Protein AF-A0A6G3MKA5-F1 (afdb_monomer_lite)

InterPro domains:
  IPR002791 Damage-control phosphatase ARMT1-like, metal-binding domain [PF01937] (10-174)
  IPR036075 Damage-control phosphatase ARMT1-like, metal-binding domain superfamily [SSF111321] (3-174)
  IPR039763 Damage-control phosphatase ARMT1 [PTHR12260] (3-174)

Sequence (179 aa):
NKKKCWTNCPFLFSECYYYRQLYEIFQNSKFHRDFDYFFAFKKDSFITAEKDIKIHAKYTQSLLASKDIDKKSLIYLLLHSLFCNKLDLSLSSGNPLNSDIFDEFDRVKRELMDNLLINDIERVCSYLFSLDKESPRTIHIVVDNAGLEFFSDICLVLYLLSAHIASTVVIHLKVLLFQ

Structure (mmCIF, N/CA/C/O backbone):
data_AF-A0A6G3MKA5-F1
#
_entry.id   AF-A0A6G3MKA5-F1
#
loop_
_atom_site.group_PDB
_atom_site.id
_atom_site.type_symbol
_atom_site.label_atom_id
_atom_site.label_alt_id
_atom_site.label_comp_id
_atom_site.label_asym_id
_atom_site.label_entity_id
_atom_site.label_seq_id
_atom_site.pdbx_PDB_ins_code
_atom_site.Cartn_x
_atom_site.Cartn_y
_atom_site.Cartn_z
_atom_site.occupancy
_atom_site.B_iso_or_equiv
_atom_site.auth_seq_id
_atom_site.auth_comp_id
_atom_site.auth_asym_id
_atom_site.auth_atom_id
_atom_site.pdbx_PDB_model_num
ATOM 1 N N . ASN A 1 1 ? -19.662 -24.083 28.187 1.00 57.06 1 ASN A N 1
ATOM 2 C CA . ASN A 1 1 ? -19.066 -23.052 27.305 1.00 57.06 1 ASN A CA 1
ATOM 3 C C . ASN A 1 1 ? -18.451 -21.938 28.132 1.00 57.06 1 ASN A C 1
ATOM 5 O O . ASN A 1 1 ? -19.183 -21.272 28.852 1.00 57.06 1 ASN A O 1
ATOM 9 N N . LYS A 1 2 ? -17.122 -21.750 28.077 1.00 66.00 2 LYS A N 1
ATOM 10 C CA . LYS A 1 2 ? -16.478 -20.576 28.695 1.00 66.00 2 LYS A CA 1
ATOM 11 C C . LYS A 1 2 ? -16.959 -19.314 27.969 1.00 66.00 2 LYS A C 1
ATOM 13 O O . LYS A 1 2 ? -17.018 -19.304 26.741 1.00 66.00 2 LYS A O 1
ATOM 18 N N . LYS A 1 3 ? -17.325 -18.272 28.718 1.00 79.31 3 LYS A N 1
ATOM 19 C CA . LYS A 1 3 ? -17.715 -16.968 28.160 1.00 79.31 3 LYS A CA 1
ATOM 20 C C . LYS A 1 3 ? -16.543 -16.412 27.340 1.00 79.31 3 LYS A C 1
ATOM 22 O O . LYS A 1 3 ? -15.407 -16.459 27.810 1.00 79.31 3 LYS A O 1
ATOM 27 N N . LYS A 1 4 ? -16.800 -15.912 26.125 1.00 79.62 4 LYS A N 1
ATOM 28 C CA . LYS A 1 4 ? -15.771 -15.202 25.349 1.00 79.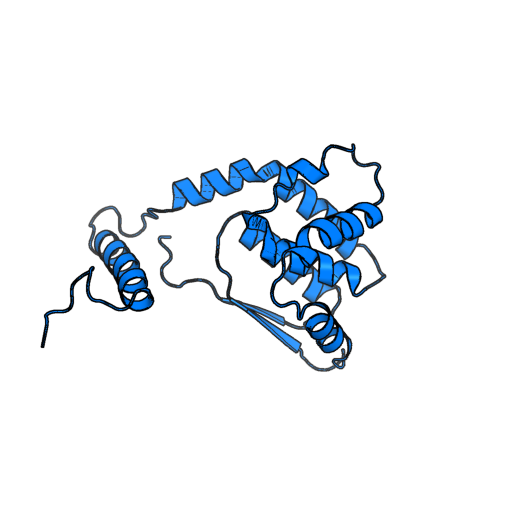62 4 LYS A CA 1
ATOM 29 C C . LYS A 1 4 ? -15.404 -13.920 26.099 1.00 79.62 4 LYS A C 1
ATOM 31 O O . LYS A 1 4 ? -16.285 -13.147 26.471 1.00 79.62 4 LYS A O 1
ATOM 36 N N . CYS A 1 5 ? -14.118 -13.729 26.343 1.00 86.75 5 CYS A N 1
ATOM 37 C CA . CYS A 1 5 ? -13.539 -12.540 26.960 1.00 86.75 5 CYS A CA 1
ATOM 38 C C . CYS A 1 5 ? -12.238 -12.193 26.230 1.00 86.75 5 CYS A C 1
ATOM 40 O O . CYS A 1 5 ? -11.745 -13.003 25.444 1.00 86.75 5 CYS A O 1
ATOM 42 N N . TRP A 1 6 ? -11.680 -11.012 26.496 1.00 91.00 6 TRP A N 1
ATOM 43 C CA . TRP A 1 6 ? -10.471 -10.517 25.828 1.00 91.00 6 TRP A CA 1
ATOM 44 C C . TRP A 1 6 ? -9.291 -11.495 25.874 1.00 91.00 6 TRP A C 1
ATOM 46 O O . TRP A 1 6 ? -8.551 -11.604 24.908 1.00 91.00 6 TRP A O 1
ATOM 56 N N . THR A 1 7 ? -9.156 -12.267 26.954 1.00 89.44 7 THR A N 1
ATOM 57 C CA . THR A 1 7 ? -8.069 -13.243 27.133 1.00 89.44 7 THR A CA 1
ATOM 58 C C . THR A 1 7 ? -8.356 -14.624 26.536 1.00 89.44 7 THR A C 1
ATOM 60 O O . THR A 1 7 ? -7.494 -15.495 26.573 1.00 89.44 7 THR A O 1
ATOM 63 N N . ASN A 1 8 ? -9.563 -14.860 26.012 1.00 90.06 8 ASN A N 1
ATOM 64 C CA . ASN A 1 8 ? -10.003 -16.162 25.499 1.00 90.06 8 ASN A CA 1
ATOM 65 C C . ASN A 1 8 ? -10.813 -16.017 24.196 1.00 90.06 8 ASN A C 1
ATOM 67 O O . ASN A 1 8 ? -11.835 -16.679 23.989 1.00 90.06 8 ASN A O 1
ATOM 71 N N . CYS A 1 9 ? -10.388 -15.095 23.338 1.00 91.88 9 CYS A N 1
ATOM 72 C CA . CYS A 1 9 ? -10.974 -14.820 22.034 1.00 91.88 9 CYS A CA 1
ATOM 73 C C . CYS A 1 9 ? -9.879 -14.903 20.956 1.00 91.88 9 CYS A C 1
ATOM 75 O O . CYS A 1 9 ? -8.742 -14.540 21.251 1.00 91.88 9 CYS A O 1
ATOM 77 N N . PRO A 1 10 ? -10.176 -15.367 19.722 1.00 94.69 10 PRO A N 1
ATOM 78 C CA . PRO A 1 10 ? -9.202 -15.325 18.634 1.00 94.69 10 PRO A CA 1
ATOM 79 C C . PRO A 1 10 ? -8.682 -13.905 18.398 1.00 94.69 10 PRO A C 1
ATOM 81 O O . PRO A 1 10 ? -9.492 -12.980 18.322 1.00 94.69 10 PRO A O 1
ATOM 84 N N . PHE A 1 11 ? -7.362 -13.769 18.232 1.00 93.12 11 PHE A N 1
ATOM 85 C CA . PHE A 1 11 ? -6.672 -12.479 18.119 1.00 93.12 11 PHE A CA 1
ATOM 86 C C . PHE A 1 11 ? -7.297 -11.566 17.055 1.00 93.12 11 PHE A C 1
ATOM 88 O O . PHE A 1 11 ? -7.772 -10.483 17.393 1.00 93.12 11 PHE A O 1
ATOM 95 N N . LEU A 1 12 ? -7.416 -12.056 15.814 1.00 93.81 12 LEU A N 1
ATOM 96 C CA . LEU A 1 12 ? -7.994 -11.297 14.699 1.00 93.81 12 LEU A CA 1
ATOM 97 C C . LEU A 1 12 ? -9.405 -10.783 15.017 1.00 93.81 12 LEU A C 1
ATOM 99 O O . LEU A 1 12 ? -9.721 -9.622 14.782 1.00 93.81 12 LEU A O 1
ATOM 103 N N . PHE A 1 13 ? -10.257 -11.630 15.607 1.00 93.31 13 PHE A N 1
ATOM 104 C CA . PHE A 1 13 ? -11.600 -11.200 15.994 1.00 93.31 13 PHE A CA 1
ATOM 105 C C . PHE A 1 13 ? -11.547 -10.130 17.085 1.00 93.31 13 PHE A C 1
ATOM 107 O O . PHE A 1 13 ? -12.254 -9.132 16.985 1.00 93.31 13 PHE A O 1
ATOM 114 N N . SER A 1 14 ? -10.743 -10.333 18.134 1.00 94.25 14 SER A N 1
ATOM 115 C CA . SER A 1 14 ? -10.653 -9.373 19.238 1.00 94.25 14 SER A CA 1
ATOM 116 C C . SER A 1 14 ? -10.105 -8.019 18.794 1.00 94.25 14 SER A C 1
ATOM 118 O O . SER A 1 14 ? -10.614 -6.999 19.247 1.00 94.25 14 SER A O 1
ATOM 120 N N . GLU A 1 15 ? -9.136 -7.998 17.882 1.00 92.81 15 GLU A N 1
ATOM 121 C CA . GLU A 1 15 ? -8.558 -6.770 17.339 1.00 92.81 15 GLU A CA 1
ATOM 122 C C . GLU A 1 15 ? -9.569 -6.015 16.467 1.00 92.81 15 GLU A C 1
ATOM 124 O O . GLU A 1 15 ? -9.868 -4.851 16.737 1.00 92.81 15 GLU A O 1
ATOM 129 N N . CYS A 1 16 ? -10.212 -6.686 15.502 1.00 93.00 16 CYS A N 1
ATOM 130 C CA . CYS A 1 16 ? -11.272 -6.063 14.703 1.00 93.00 16 CYS A CA 1
ATOM 131 C C . CYS A 1 16 ? -12.432 -5.564 15.578 1.00 93.00 16 CYS A C 1
ATOM 133 O O . CYS A 1 16 ? -12.969 -4.476 15.352 1.00 93.00 16 CYS A O 1
ATOM 135 N N . TYR A 1 17 ? -12.817 -6.344 16.592 1.00 92.69 17 TYR A N 1
ATOM 136 C CA . TYR A 1 17 ? -13.877 -5.970 17.523 1.00 92.69 17 TYR A CA 1
ATOM 137 C C . TYR A 1 17 ? -13.495 -4.737 18.346 1.00 92.69 17 TYR A C 1
ATOM 139 O O . TYR A 1 17 ? -14.321 -3.843 18.509 1.00 92.69 17 TYR A O 1
ATOM 147 N N . TYR A 1 18 ? -12.247 -4.638 18.807 1.00 92.75 18 TYR A N 1
ATOM 148 C CA . TYR A 1 18 ? -11.751 -3.464 19.523 1.00 92.75 18 TYR A CA 1
ATOM 149 C C . TYR A 1 18 ? -11.911 -2.180 18.696 1.00 92.75 18 TYR A C 1
ATOM 151 O O . TYR A 1 18 ? -12.542 -1.227 19.159 1.00 92.75 18 TYR A O 1
ATOM 159 N N . TYR A 1 19 ? -11.432 -2.167 17.447 1.00 92.88 19 TYR A N 1
ATOM 160 C CA . TYR A 1 19 ? -11.565 -0.993 16.578 1.00 92.88 19 TYR A CA 1
ATOM 161 C C . TYR A 1 19 ? -13.029 -0.673 16.241 1.00 92.88 19 TYR A C 1
ATOM 163 O O . TYR A 1 19 ? -13.410 0.499 16.200 1.00 92.88 19 TYR A O 1
ATOM 171 N N . ARG A 1 20 ? -13.883 -1.692 16.072 1.00 92.81 20 ARG A N 1
ATOM 172 C CA . ARG A 1 20 ? -15.325 -1.499 15.850 1.00 92.81 20 ARG A CA 1
ATOM 173 C C . ARG A 1 20 ? -16.029 -0.873 17.057 1.00 92.81 20 ARG A C 1
ATOM 175 O O . ARG A 1 20 ? -16.908 -0.034 16.850 1.00 92.81 20 ARG A O 1
ATOM 182 N N . GLN A 1 21 ? -15.657 -1.266 18.278 1.00 93.25 21 GLN A N 1
ATOM 183 C CA . GLN A 1 21 ? -16.171 -0.673 19.517 1.00 93.25 21 GLN A CA 1
ATOM 184 C C . GLN A 1 21 ? -15.692 0.771 19.679 1.00 93.25 21 GLN A C 1
ATOM 186 O O . GLN A 1 21 ? -16.487 1.639 20.027 1.00 93.25 21 GLN A O 1
ATOM 191 N N . LEU A 1 22 ? -14.417 1.052 19.388 1.00 92.31 22 LEU A N 1
ATOM 192 C CA . LEU A 1 22 ? -13.890 2.417 19.430 1.00 92.31 22 LEU A CA 1
ATOM 193 C C . LEU A 1 22 ? -14.659 3.325 18.464 1.00 92.31 22 LEU A C 1
ATOM 195 O O . LEU A 1 22 ? -15.137 4.380 18.867 1.00 92.31 22 LEU A O 1
ATOM 199 N N . TYR A 1 23 ? -14.860 2.881 17.222 1.00 91.19 23 TYR A N 1
ATOM 200 C CA . TYR A 1 23 ? -15.666 3.602 16.236 1.00 91.19 23 TYR A CA 1
ATOM 201 C C . TYR A 1 23 ? -17.107 3.840 16.720 1.00 91.19 23 TYR A C 1
ATOM 203 O O . TYR A 1 23 ? -17.638 4.938 16.571 1.00 91.19 23 TYR A O 1
ATOM 211 N N . GLU A 1 24 ? -17.729 2.844 17.362 1.00 92.62 24 GLU A N 1
ATOM 212 C CA . GLU A 1 24 ? -19.083 2.965 17.916 1.00 92.62 24 GLU A CA 1
ATOM 213 C C . GLU A 1 24 ? -19.216 4.081 18.957 1.00 92.62 24 GLU A C 1
ATOM 215 O O . GLU A 1 24 ? -20.216 4.801 18.966 1.00 92.62 24 GLU A O 1
ATOM 220 N N . ILE A 1 25 ? -18.211 4.239 19.824 1.00 93.62 25 ILE A N 1
ATOM 221 C CA . ILE A 1 25 ? -18.194 5.278 20.861 1.00 93.62 25 ILE A CA 1
ATOM 222 C C . ILE A 1 25 ? -18.280 6.670 20.224 1.00 93.62 25 ILE A C 1
ATOM 224 O O . ILE A 1 25 ? -19.068 7.505 20.673 1.00 93.62 25 ILE A O 1
ATOM 228 N N . PHE A 1 26 ? -17.512 6.911 19.159 1.00 92.00 26 PHE A N 1
ATOM 229 C CA . PHE A 1 26 ? -17.518 8.190 18.449 1.00 92.00 26 PHE A CA 1
ATOM 230 C C . PHE A 1 26 ? -18.805 8.396 17.653 1.00 92.00 26 PHE A C 1
ATOM 232 O O . PHE A 1 26 ? -19.426 9.449 17.777 1.00 92.00 26 PHE A O 1
ATOM 239 N N . GLN A 1 27 ? -19.289 7.375 16.940 1.00 90.25 27 GLN A N 1
ATOM 240 C CA . GLN A 1 27 ? -20.539 7.470 16.175 1.00 90.25 27 GLN A CA 1
ATOM 241 C C . GLN A 1 27 ? -21.764 7.797 17.041 1.00 90.25 27 GLN A C 1
ATOM 243 O O . GLN A 1 27 ? -22.647 8.551 16.619 1.00 90.25 27 GLN A O 1
ATOM 248 N N . ASN A 1 28 ? -21.793 7.279 18.271 1.00 93.38 28 ASN A N 1
ATOM 249 C CA . ASN A 1 28 ? -22.843 7.556 19.250 1.00 93.38 28 ASN A CA 1
ATOM 250 C C . ASN A 1 28 ? -22.621 8.859 20.042 1.00 93.38 28 ASN A C 1
ATOM 252 O O . ASN A 1 28 ? -23.471 9.249 20.847 1.00 93.38 28 ASN A O 1
ATOM 256 N N . SER A 1 29 ? -21.502 9.557 19.831 1.00 93.88 29 SER A N 1
ATOM 257 C CA . SER A 1 29 ? -21.233 10.847 20.460 1.00 93.88 29 SER A CA 1
ATOM 258 C C . SER A 1 29 ? -22.077 11.955 19.832 1.00 93.88 29 SER A C 1
ATOM 260 O O . SER A 1 29 ? -22.237 12.029 18.615 1.00 93.88 29 SER A O 1
ATOM 262 N N . LYS A 1 30 ? -22.571 12.887 20.657 1.00 94.38 30 LYS A N 1
ATOM 263 C CA . LYS A 1 30 ? -23.270 14.086 20.160 1.00 94.38 30 LYS A CA 1
ATOM 264 C C . LYS A 1 30 ? -22.336 15.072 19.454 1.00 94.38 30 LYS A C 1
ATOM 266 O O . LYS A 1 30 ? -22.797 15.808 18.591 1.00 94.38 30 LYS A O 1
ATOM 271 N N . PHE A 1 31 ? -21.060 15.099 19.841 1.00 94.25 31 PHE A N 1
ATOM 272 C CA . PHE A 1 31 ? -20.117 16.151 19.441 1.00 94.25 31 PHE A CA 1
ATOM 273 C C . PHE A 1 31 ? -18.904 15.639 18.657 1.00 94.25 31 PHE A C 1
ATOM 275 O O . PHE A 1 31 ? -18.177 16.444 18.094 1.00 94.25 31 PHE A O 1
ATOM 282 N N . HIS A 1 32 ? -18.679 14.322 18.618 1.00 92.00 32 HIS A N 1
ATOM 283 C CA . HIS A 1 32 ? -17.445 13.731 18.082 1.00 92.00 32 HIS A CA 1
ATOM 284 C C . HIS A 1 32 ? -17.712 12.631 17.046 1.00 92.00 32 HIS A C 1
ATOM 286 O O . HIS A 1 32 ? -16.919 11.703 16.926 1.00 92.00 32 HIS A O 1
ATOM 292 N N . ARG A 1 33 ? -18.842 12.691 16.328 1.00 89.56 33 ARG A N 1
ATOM 293 C CA . ARG A 1 33 ? -19.187 11.685 15.306 1.00 89.56 33 ARG A CA 1
ATOM 294 C C . ARG A 1 33 ? -18.132 11.600 14.204 1.00 89.56 33 ARG A C 1
ATOM 296 O O . ARG A 1 33 ? -17.748 10.502 13.816 1.00 89.56 33 ARG A O 1
ATOM 303 N N . ASP A 1 34 ? -17.649 12.763 13.787 1.00 86.25 34 ASP A N 1
ATOM 304 C CA . ASP A 1 34 ? -16.662 12.936 12.721 1.00 86.25 34 ASP A CA 1
ATOM 305 C C . ASP A 1 34 ? -15.273 13.209 13.320 1.00 86.25 34 ASP A C 1
ATOM 307 O O . ASP A 1 34 ? -14.505 14.014 12.812 1.00 86.25 34 ASP A O 1
ATOM 311 N N . PHE A 1 35 ? -14.990 12.659 14.506 1.00 89.25 35 PHE A N 1
ATOM 312 C CA . PHE A 1 35 ? -13.678 12.802 15.121 1.00 89.25 35 PHE A CA 1
ATOM 313 C C . PHE A 1 35 ? -12.819 11.592 14.801 1.00 89.25 35 PHE A C 1
ATOM 315 O O . PHE A 1 35 ? -13.141 10.471 15.211 1.00 89.25 35 PHE A O 1
ATOM 322 N N . ASP A 1 36 ? -11.679 11.842 14.162 1.00 89.81 36 ASP A N 1
ATOM 323 C CA . ASP A 1 36 ? -10.670 10.822 13.957 1.00 89.81 36 ASP A CA 1
ATOM 324 C C . ASP A 1 36 ? -9.651 10.731 15.087 1.00 89.81 36 ASP A C 1
ATOM 326 O O . ASP A 1 36 ? -8.693 11.501 15.171 1.00 89.81 36 ASP A O 1
ATOM 330 N N . TYR A 1 37 ? -9.836 9.709 15.927 1.00 90.19 37 TYR A N 1
ATOM 331 C CA . TYR A 1 37 ? -8.963 9.428 17.062 1.00 90.19 37 TYR A CA 1
ATOM 332 C C . TYR A 1 37 ? -7.492 9.232 16.667 1.00 90.19 37 TYR A C 1
ATOM 334 O O . TYR A 1 37 ? -6.592 9.581 17.431 1.00 90.19 37 TYR A O 1
ATOM 342 N N . PHE A 1 38 ? -7.225 8.705 15.473 1.00 91.69 38 PHE A N 1
ATOM 343 C CA . PHE A 1 38 ? -5.876 8.431 14.988 1.00 91.69 38 PHE A CA 1
ATOM 344 C C . PHE A 1 38 ? -5.319 9.544 14.094 1.00 91.69 38 PHE A C 1
ATOM 346 O O . PHE A 1 38 ? -4.149 9.475 13.713 1.00 91.69 38 PHE A O 1
ATOM 353 N N . PHE A 1 39 ? -6.103 10.572 13.753 1.00 91.56 39 PHE A N 1
ATOM 354 C CA . PHE A 1 39 ? -5.693 11.604 12.797 1.00 91.56 39 PHE A CA 1
ATOM 355 C C . PHE A 1 39 ? -4.416 12.313 13.215 1.00 91.56 39 PHE A C 1
ATOM 357 O O . PHE A 1 39 ? -3.504 12.447 12.404 1.00 91.56 39 PHE A O 1
ATOM 364 N N . ALA A 1 40 ? -4.333 12.741 14.477 1.00 92.69 40 ALA A N 1
ATOM 365 C CA . ALA A 1 40 ? -3.177 13.481 14.972 1.00 92.69 40 ALA A CA 1
ATOM 366 C C . ALA A 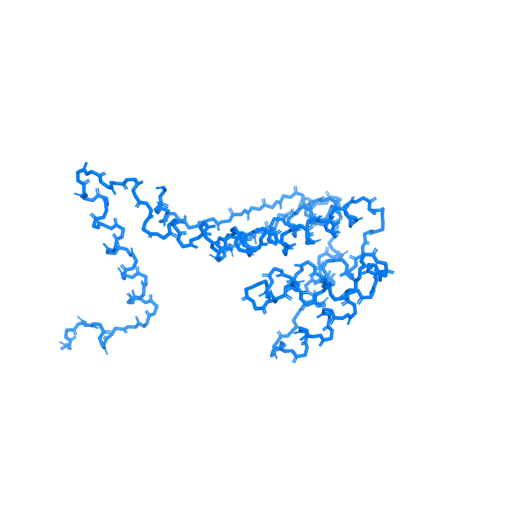1 40 ? -1.881 12.672 14.802 1.00 92.69 40 ALA A C 1
ATOM 368 O O . ALA A 1 40 ? -0.906 13.195 14.273 1.00 92.69 40 ALA A O 1
ATOM 369 N N . PHE A 1 41 ? -1.910 11.380 15.147 1.00 90.50 41 PHE A N 1
ATOM 370 C CA . PHE A 1 41 ? -0.770 10.475 14.989 1.00 90.50 41 PHE A CA 1
ATOM 371 C C . PHE A 1 41 ? -0.415 10.231 13.519 1.00 90.50 41 PHE A C 1
ATOM 373 O O . PHE A 1 41 ? 0.756 10.290 13.152 1.00 90.50 41 PHE A O 1
ATOM 380 N N . LYS A 1 42 ? -1.416 10.008 12.656 1.00 91.25 42 LYS A N 1
ATOM 381 C CA . LYS A 1 42 ? -1.199 9.831 11.209 1.00 91.25 42 LYS A CA 1
ATOM 382 C C . LYS A 1 42 ? -0.595 11.084 10.574 1.00 91.25 42 LYS A C 1
ATOM 384 O O . LYS A 1 42 ? 0.319 10.987 9.761 1.00 91.25 42 LYS A O 1
ATOM 389 N N . LYS A 1 43 ? -1.104 12.260 10.949 1.00 92.12 43 LYS A N 1
ATOM 390 C CA . LYS A 1 43 ? -0.628 13.554 10.457 1.00 92.12 43 LYS A CA 1
ATOM 391 C C . LYS A 1 43 ? 0.804 13.818 10.904 1.00 92.12 43 LYS A C 1
ATOM 393 O O . LYS A 1 43 ? 1.613 14.213 10.074 1.00 92.12 43 LYS A O 1
ATOM 398 N N . ASP A 1 44 ? 1.103 13.600 12.181 1.00 91.88 44 ASP A N 1
ATOM 399 C CA . ASP A 1 44 ? 2.446 13.792 12.728 1.00 91.88 44 ASP A CA 1
ATOM 400 C C . ASP A 1 44 ? 3.456 12.870 12.035 1.00 91.88 44 ASP A C 1
ATOM 402 O O . ASP A 1 44 ? 4.418 13.353 11.448 1.00 91.88 44 ASP A O 1
ATOM 406 N N . SER A 1 45 ? 3.146 11.571 11.942 1.00 87.56 45 SER A N 1
ATOM 407 C CA . SER A 1 45 ? 3.971 10.595 11.220 1.00 87.56 45 SER A CA 1
ATOM 408 C C . SER A 1 45 ? 4.228 10.996 9.760 1.00 87.56 45 SER A C 1
ATOM 410 O O . SER A 1 45 ? 5.360 10.899 9.288 1.00 87.56 45 SER A O 1
ATOM 412 N N . PHE A 1 46 ? 3.214 11.502 9.050 1.00 89.94 46 PHE A N 1
ATOM 413 C CA . PHE A 1 46 ? 3.379 11.981 7.675 1.00 89.94 46 PHE A CA 1
ATOM 414 C C . PHE A 1 46 ? 4.261 13.234 7.579 1.00 89.94 46 PHE A C 1
ATOM 416 O O . PHE A 1 46 ? 5.093 13.326 6.679 1.00 89.94 46 PHE A O 1
ATOM 423 N N . ILE A 1 47 ? 4.104 14.189 8.501 1.00 91.44 47 ILE A N 1
ATOM 424 C CA . ILE A 1 47 ? 4.923 15.408 8.543 1.00 91.44 47 ILE A CA 1
ATOM 425 C C . ILE A 1 47 ? 6.380 15.059 8.853 1.00 91.44 47 ILE A C 1
ATOM 427 O O . ILE A 1 47 ? 7.282 15.563 8.189 1.00 91.44 47 ILE A O 1
ATOM 431 N N . THR A 1 48 ? 6.631 14.170 9.815 1.00 89.19 48 THR A N 1
ATOM 432 C CA . THR A 1 48 ? 7.990 13.721 10.145 1.00 89.19 48 THR A CA 1
ATOM 433 C C . THR A 1 48 ? 8.665 13.026 8.959 1.00 89.19 48 THR A C 1
ATOM 435 O O . THR A 1 48 ? 9.871 13.173 8.774 1.00 89.19 48 THR A O 1
ATOM 438 N N . ALA A 1 49 ? 7.894 12.348 8.106 1.00 87.75 49 ALA A N 1
ATOM 439 C CA . ALA A 1 49 ? 8.382 11.692 6.896 1.00 87.75 49 ALA A CA 1
ATOM 440 C C . ALA A 1 49 ? 8.601 12.637 5.689 1.00 87.75 49 ALA A C 1
ATOM 442 O O . ALA A 1 49 ? 8.881 12.165 4.589 1.00 87.75 49 ALA A O 1
ATOM 443 N N . GLU A 1 50 ? 8.489 13.966 5.833 1.00 88.75 50 GLU A N 1
ATOM 444 C CA . GLU A 1 50 ? 8.540 14.914 4.701 1.00 88.75 50 GLU A CA 1
ATOM 445 C C . GLU A 1 50 ? 9.791 14.750 3.818 1.00 88.75 50 GLU A C 1
ATOM 447 O O . GLU A 1 50 ? 9.709 14.797 2.585 1.00 88.75 50 GLU A O 1
ATOM 452 N N . LYS A 1 51 ? 10.963 14.573 4.435 1.00 85.06 51 LYS A N 1
ATOM 453 C CA . LYS A 1 51 ? 12.234 14.401 3.716 1.00 85.06 51 LYS A CA 1
ATOM 454 C C . LYS A 1 51 ? 12.197 13.164 2.817 1.00 85.06 51 LYS A C 1
ATOM 456 O O . LYS A 1 51 ? 12.544 13.242 1.639 1.00 85.06 51 LYS A O 1
ATOM 461 N N . ASP A 1 52 ? 11.724 12.067 3.380 1.00 83.00 52 ASP A N 1
ATOM 462 C CA . ASP A 1 52 ? 11.641 10.750 2.765 1.00 83.00 52 ASP A CA 1
ATOM 463 C C . ASP A 1 52 ? 10.638 10.750 1.605 1.00 83.00 52 ASP A C 1
ATOM 465 O O . ASP A 1 52 ? 10.943 10.298 0.499 1.00 83.00 52 ASP A O 1
ATOM 469 N N . ILE A 1 53 ? 9.490 11.402 1.811 1.00 88.81 53 ILE A N 1
ATOM 470 C CA . ILE A 1 53 ? 8.485 11.665 0.775 1.00 88.81 53 ILE A CA 1
ATOM 471 C C . ILE A 1 53 ? 9.103 12.440 -0.391 1.00 88.81 53 ILE A C 1
ATOM 473 O O . ILE A 1 53 ? 8.921 12.057 -1.544 1.00 88.81 53 ILE A O 1
ATOM 477 N N . LYS A 1 54 ? 9.855 13.518 -0.128 1.00 88.38 54 LYS A N 1
ATOM 478 C CA . LYS A 1 54 ? 10.478 14.330 -1.190 1.00 88.38 54 LYS A CA 1
ATOM 479 C C . LYS A 1 54 ? 11.499 13.537 -2.003 1.00 88.38 54 LYS A C 1
ATOM 481 O O . LYS A 1 54 ? 11.559 13.718 -3.219 1.00 88.38 54 LYS A O 1
ATOM 486 N N . ILE A 1 55 ? 12.300 12.693 -1.355 1.00 83.19 55 ILE A N 1
ATOM 487 C CA . ILE A 1 55 ? 13.274 11.825 -2.032 1.00 83.19 55 ILE A CA 1
ATOM 488 C C . ILE A 1 55 ? 12.534 10.822 -2.921 1.00 83.19 55 ILE A C 1
ATOM 490 O O . ILE A 1 55 ? 12.776 10.773 -4.129 1.00 83.19 55 ILE A O 1
ATOM 494 N N . HIS A 1 56 ? 11.561 10.104 -2.357 1.00 85.50 56 HIS A N 1
ATOM 495 C CA . HIS A 1 56 ? 10.787 9.106 -3.089 1.00 85.50 56 HIS A CA 1
ATOM 496 C C . HIS A 1 56 ? 9.983 9.726 -4.246 1.00 85.50 56 HIS A C 1
ATOM 498 O O . HIS A 1 56 ? 9.925 9.159 -5.338 1.00 85.50 56 HIS A O 1
ATOM 504 N N . ALA A 1 57 ? 9.444 10.936 -4.060 1.00 90.62 57 ALA A N 1
ATOM 505 C CA . ALA A 1 57 ? 8.759 11.699 -5.101 1.00 90.62 57 ALA A CA 1
ATOM 506 C C . ALA A 1 57 ? 9.687 12.049 -6.271 1.00 90.62 57 ALA A C 1
ATOM 508 O O . ALA A 1 57 ? 9.319 11.832 -7.423 1.00 90.62 57 ALA A O 1
ATOM 509 N N . LYS A 1 58 ? 10.888 12.576 -5.992 1.00 87.81 58 LYS A N 1
ATOM 510 C CA . LYS A 1 58 ? 11.870 12.936 -7.030 1.00 87.81 58 LYS A CA 1
ATOM 511 C C . LYS A 1 58 ? 12.319 11.719 -7.828 1.00 87.81 58 LYS A C 1
ATOM 513 O O . LYS A 1 58 ? 12.383 11.792 -9.052 1.00 87.81 58 LYS A O 1
ATOM 518 N N . TYR A 1 59 ? 12.582 10.609 -7.143 1.00 84.44 59 TYR A N 1
ATOM 519 C CA . TYR A 1 59 ? 12.931 9.350 -7.794 1.00 84.44 59 TYR A CA 1
ATOM 520 C C . TYR A 1 59 ? 11.776 8.836 -8.659 1.00 84.44 59 TYR A C 1
ATOM 522 O O . TYR A 1 59 ? 11.954 8.489 -9.818 1.00 84.44 59 TYR A O 1
ATOM 530 N N . THR A 1 60 ? 10.549 8.862 -8.141 1.00 89.00 60 THR A N 1
ATOM 531 C CA . THR A 1 60 ? 9.377 8.457 -8.927 1.00 89.00 60 THR A CA 1
ATOM 532 C C . THR A 1 60 ? 9.203 9.353 -10.154 1.00 89.00 60 THR A C 1
ATOM 534 O O . THR A 1 60 ? 8.957 8.853 -11.243 1.00 89.00 60 THR A O 1
ATOM 537 N N . GLN A 1 61 ? 9.395 10.669 -10.031 1.00 91.19 61 GLN A N 1
ATOM 538 C CA . GLN A 1 61 ? 9.331 11.590 -11.170 1.00 91.19 61 GLN A CA 1
ATOM 539 C C . GLN A 1 61 ? 10.379 11.280 -12.243 1.00 91.19 61 GLN A C 1
ATOM 541 O O . GLN A 1 61 ? 10.048 11.339 -13.427 1.00 91.19 61 GLN A O 1
ATOM 546 N N . SER A 1 62 ? 11.614 10.930 -11.864 1.00 88.44 62 SER A N 1
ATOM 547 C CA . SER A 1 62 ? 12.639 10.552 -12.844 1.00 88.44 62 SER A CA 1
ATOM 548 C C . SER A 1 62 ? 12.284 9.248 -13.560 1.00 88.44 62 SER A C 1
ATOM 550 O O . SER A 1 62 ? 12.430 9.176 -14.779 1.00 88.44 62 SER A O 1
ATOM 552 N N . LEU A 1 63 ? 11.727 8.263 -12.845 1.00 88.06 63 LEU A N 1
ATOM 553 C CA . LEU A 1 63 ? 11.212 7.033 -13.452 1.00 88.06 63 LEU A CA 1
ATOM 554 C C . LEU A 1 63 ? 10.071 7.308 -14.436 1.00 88.06 63 LEU A C 1
ATOM 556 O O . LEU A 1 63 ? 10.058 6.756 -15.529 1.00 88.06 63 LEU A O 1
ATOM 560 N N . LEU A 1 64 ? 9.123 8.171 -14.065 1.00 89.50 64 LEU A N 1
ATOM 561 C CA . LEU A 1 64 ? 7.978 8.518 -14.912 1.00 89.50 64 LEU A CA 1
ATOM 562 C C . LEU A 1 64 ? 8.380 9.316 -16.161 1.00 89.50 64 LEU A C 1
ATOM 564 O O . LEU A 1 64 ? 7.684 9.250 -17.170 1.00 89.50 64 LEU A O 1
ATOM 568 N N . ALA A 1 65 ? 9.478 10.075 -16.100 1.00 89.12 65 ALA A N 1
ATOM 569 C CA . ALA A 1 65 ? 10.024 10.805 -17.243 1.00 89.12 65 ALA A CA 1
ATOM 570 C C . ALA A 1 65 ? 10.869 9.918 -18.177 1.00 89.12 65 ALA A C 1
ATOM 572 O O . ALA A 1 65 ? 11.103 10.291 -19.331 1.00 89.12 65 ALA A O 1
ATOM 573 N N . SER A 1 66 ? 11.337 8.765 -17.691 1.00 84.69 66 SER A N 1
ATOM 574 C CA . SER A 1 66 ? 12.083 7.799 -18.491 1.00 84.69 66 SER A CA 1
ATOM 575 C C . SER A 1 66 ? 11.190 7.164 -19.557 1.00 84.69 66 SER A C 1
ATOM 577 O O . SER A 1 66 ? 10.032 6.832 -19.313 1.00 84.69 66 SER A O 1
ATOM 579 N N . LYS A 1 67 ? 11.749 6.953 -20.753 1.00 77.50 67 LYS A N 1
ATOM 580 C CA . LYS A 1 67 ? 11.104 6.146 -21.803 1.00 77.50 67 LYS A CA 1
ATOM 581 C C . LYS A 1 67 ? 11.367 4.653 -21.629 1.00 77.50 67 LYS A C 1
ATOM 583 O O . LYS A 1 67 ? 10.649 3.836 -22.204 1.00 77.50 67 LYS A O 1
ATOM 588 N N . ASP A 1 68 ? 12.384 4.313 -20.846 1.00 80.19 68 ASP A N 1
ATOM 589 C CA . ASP A 1 68 ? 12.790 2.940 -20.608 1.00 80.19 68 ASP A CA 1
ATOM 590 C C . ASP A 1 68 ? 11.959 2.374 -19.461 1.00 80.19 68 ASP A C 1
ATOM 592 O O . ASP A 1 68 ? 12.180 2.672 -18.288 1.00 80.19 68 ASP A O 1
ATOM 596 N N . ILE A 1 69 ? 10.962 1.569 -19.825 1.00 83.81 69 ILE A N 1
ATOM 597 C CA . ILE A 1 69 ? 10.173 0.789 -18.877 1.00 83.81 69 ILE A CA 1
ATOM 598 C C . ILE A 1 69 ? 10.949 -0.488 -18.584 1.00 83.81 69 ILE A C 1
ATOM 600 O O . ILE A 1 69 ? 11.062 -1.358 -19.453 1.00 83.81 69 ILE A O 1
ATOM 604 N N . ASP A 1 70 ? 11.439 -0.628 -17.356 1.00 86.44 70 ASP A N 1
ATOM 605 C CA . ASP A 1 70 ? 12.194 -1.806 -16.957 1.00 86.44 70 ASP A CA 1
ATOM 606 C C . ASP A 1 70 ? 11.684 -2.459 -15.665 1.00 86.44 70 ASP A C 1
ATOM 608 O O . ASP A 1 70 ? 10.862 -1.930 -14.902 1.00 86.44 70 ASP A O 1
ATOM 612 N N . LYS A 1 71 ? 12.178 -3.681 -15.457 1.00 89.31 71 LYS A N 1
ATOM 613 C CA . LYS A 1 71 ? 11.864 -4.511 -14.298 1.00 89.31 71 LYS A CA 1
ATOM 614 C C . LYS A 1 71 ? 12.472 -3.950 -13.009 1.00 89.31 71 LYS A C 1
ATOM 616 O O . LYS A 1 71 ? 11.870 -4.106 -11.953 1.00 89.31 71 LYS A O 1
ATOM 621 N N . LYS A 1 72 ? 13.643 -3.308 -13.075 1.00 88.19 72 LYS A N 1
ATOM 622 C CA . LYS A 1 72 ? 14.359 -2.775 -11.906 1.00 88.19 72 LYS A CA 1
ATOM 623 C C . LYS A 1 72 ? 13.566 -1.649 -11.250 1.00 88.19 72 LYS A C 1
ATOM 625 O O . LYS A 1 72 ? 13.385 -1.676 -10.037 1.00 88.19 72 LYS A O 1
ATOM 630 N N . SER A 1 73 ? 13.016 -0.727 -12.033 1.00 89.50 73 SER A N 1
ATOM 631 C CA . SER A 1 73 ? 12.158 0.354 -11.544 1.00 89.50 73 SER A CA 1
ATOM 632 C C . SER A 1 73 ? 10.903 -0.181 -10.853 1.00 89.50 73 SER A C 1
ATOM 634 O O . SER A 1 73 ? 10.531 0.310 -9.788 1.00 89.50 73 SER A O 1
ATOM 636 N N . LEU A 1 74 ? 10.281 -1.237 -11.396 1.00 93.00 74 LEU A N 1
ATOM 637 C CA . LEU A 1 74 ? 9.141 -1.879 -10.735 1.00 93.00 74 LEU A CA 1
ATOM 638 C C . LEU A 1 74 ? 9.552 -2.547 -9.414 1.00 93.00 74 LEU A C 1
ATOM 640 O O . LEU A 1 74 ? 8.872 -2.379 -8.406 1.00 93.00 74 LEU A O 1
ATOM 644 N N . ILE A 1 75 ? 10.670 -3.278 -9.408 1.00 92.00 75 ILE A N 1
ATOM 645 C CA . ILE A 1 75 ? 11.212 -3.924 -8.204 1.00 92.00 75 ILE A CA 1
ATOM 646 C C . ILE A 1 75 ? 11.493 -2.882 -7.118 1.00 92.00 75 ILE A C 1
ATOM 648 O O . ILE A 1 75 ? 11.128 -3.099 -5.967 1.00 92.00 75 ILE A O 1
ATOM 652 N N . TYR A 1 76 ? 12.095 -1.747 -7.478 1.00 88.62 76 TYR A N 1
ATOM 653 C CA . TYR A 1 76 ? 12.346 -0.643 -6.555 1.00 88.62 76 TYR A CA 1
ATOM 654 C C . TYR A 1 76 ? 11.058 -0.173 -5.872 1.00 88.62 76 TYR A C 1
ATOM 656 O O . TYR A 1 76 ? 10.980 -0.132 -4.646 1.00 88.62 76 TYR A O 1
ATOM 664 N N . LEU A 1 77 ? 10.025 0.137 -6.659 1.00 92.31 77 LEU A N 1
ATOM 665 C CA . LEU A 1 77 ? 8.761 0.654 -6.135 1.00 92.31 77 LEU A CA 1
ATOM 666 C C . LEU A 1 77 ? 8.021 -0.384 -5.282 1.00 92.31 77 LEU A C 1
ATOM 668 O O . LEU A 1 77 ? 7.454 -0.026 -4.254 1.00 92.31 77 LEU A O 1
ATOM 672 N N . LEU A 1 78 ? 8.080 -1.668 -5.652 1.00 93.69 78 LEU A N 1
ATOM 673 C CA . LEU A 1 78 ? 7.532 -2.761 -4.842 1.00 93.69 78 LEU A CA 1
ATOM 674 C C . LEU A 1 78 ? 8.261 -2.908 -3.500 1.00 93.69 78 LEU A C 1
ATOM 676 O O . LEU A 1 78 ? 7.617 -3.098 -2.472 1.00 93.69 78 LEU A O 1
ATOM 680 N N . LEU A 1 79 ? 9.594 -2.807 -3.491 1.00 90.12 79 LEU A N 1
ATOM 681 C CA . LEU A 1 79 ? 10.382 -2.873 -2.259 1.00 90.12 79 LEU A CA 1
ATOM 682 C C . LEU A 1 79 ? 10.102 -1.678 -1.343 1.00 90.12 79 LEU A C 1
ATOM 684 O O . LEU A 1 79 ? 9.993 -1.859 -0.133 1.00 90.12 79 LEU A O 1
ATOM 688 N N . HIS A 1 80 ? 9.947 -0.477 -1.902 1.00 87.50 80 HIS A N 1
ATOM 689 C CA . HIS A 1 80 ? 9.581 0.701 -1.119 1.00 87.50 80 HIS A CA 1
ATOM 690 C C . HIS A 1 80 ? 8.165 0.604 -0.549 1.00 87.50 80 HIS A C 1
ATOM 692 O O . HIS A 1 80 ? 8.010 0.839 0.644 1.00 87.50 80 HIS A O 1
ATOM 698 N N . SER A 1 81 ? 7.174 0.180 -1.341 1.00 91.81 81 SER A N 1
ATOM 699 C CA . SER A 1 81 ? 5.804 -0.064 -0.856 1.00 91.81 81 SER A CA 1
ATOM 700 C C . SER A 1 81 ? 5.787 -1.100 0.279 1.00 91.81 81 SER A C 1
ATOM 702 O O . SER A 1 81 ? 5.090 -0.922 1.271 1.00 91.81 81 SER A O 1
ATOM 704 N N . LEU A 1 82 ? 6.639 -2.131 0.213 1.00 90.88 82 LEU A N 1
ATOM 705 C CA . LEU A 1 82 ? 6.728 -3.157 1.254 1.00 90.88 82 LEU A CA 1
ATOM 706 C C . LEU A 1 82 ? 7.441 -2.699 2.539 1.00 90.88 82 LEU A C 1
ATOM 708 O O . LEU A 1 82 ? 7.052 -3.087 3.641 1.00 90.88 82 LEU A O 1
ATOM 712 N N . PHE A 1 83 ? 8.535 -1.945 2.415 1.00 87.44 83 PHE A N 1
ATOM 713 C CA . PHE A 1 83 ? 9.433 -1.652 3.537 1.00 87.44 83 PHE A CA 1
ATOM 714 C C . PHE A 1 83 ? 9.379 -0.209 4.035 1.00 87.44 83 PHE A C 1
ATOM 716 O O . PHE A 1 83 ? 10.079 0.098 4.997 1.00 87.44 83 PHE A O 1
ATOM 723 N N . CYS A 1 84 ? 8.566 0.674 3.455 1.00 80.00 84 CYS A N 1
ATOM 724 C CA . CYS A 1 84 ? 8.495 2.101 3.803 1.00 80.00 84 CYS A CA 1
ATOM 725 C C . CYS A 1 84 ? 8.417 2.392 5.311 1.00 80.00 84 CYS A C 1
ATOM 727 O O . CYS A 1 84 ? 9.030 3.344 5.770 1.00 80.00 84 CYS A O 1
ATOM 729 N N . ASN A 1 85 ? 7.729 1.559 6.100 1.00 72.31 85 ASN A N 1
ATOM 730 C CA . ASN A 1 85 ? 7.582 1.755 7.549 1.00 72.31 85 ASN A CA 1
ATOM 731 C C . ASN A 1 85 ? 8.838 1.392 8.353 1.00 72.31 85 ASN A C 1
ATOM 733 O O . ASN A 1 85 ? 8.935 1.710 9.536 1.00 72.31 85 ASN A O 1
ATOM 737 N N . LYS A 1 86 ? 9.776 0.676 7.732 1.00 69.25 86 LYS A N 1
ATOM 738 C CA . LYS A 1 86 ? 11.083 0.308 8.294 1.00 69.25 86 LYS A CA 1
ATOM 739 C C . LYS A 1 86 ? 12.235 1.048 7.623 1.00 69.25 86 LYS A C 1
ATOM 741 O O . LYS A 1 86 ? 13.347 1.031 8.144 1.00 69.25 86 LYS A O 1
ATOM 746 N N . LEU A 1 87 ? 11.984 1.643 6.462 1.00 63.69 87 LEU A N 1
ATOM 747 C CA . LEU A 1 87 ? 12.960 2.399 5.707 1.00 63.69 87 LEU A CA 1
ATOM 748 C C . LEU A 1 87 ? 13.130 3.772 6.337 1.00 63.69 87 LEU A C 1
ATOM 750 O O . LEU A 1 87 ? 12.272 4.637 6.209 1.00 63.69 87 LEU A O 1
ATOM 754 N N . ASP A 1 88 ? 14.283 3.983 6.958 1.00 56.88 88 ASP A N 1
ATOM 755 C CA . ASP A 1 88 ? 14.797 5.329 7.138 1.00 56.88 88 ASP A CA 1
ATOM 756 C C . ASP A 1 88 ? 15.331 5.802 5.777 1.00 56.88 88 ASP A C 1
ATOM 758 O O . ASP A 1 88 ? 16.485 5.539 5.419 1.00 56.88 88 ASP A O 1
ATOM 762 N N . LEU A 1 89 ? 14.487 6.458 4.966 1.00 54.00 89 LEU A N 1
ATOM 763 C CA . LEU A 1 89 ? 14.945 7.003 3.680 1.00 54.00 89 LEU A CA 1
ATOM 764 C C . LEU A 1 89 ? 15.948 8.147 3.899 1.00 54.00 89 LEU A C 1
ATOM 766 O O . LEU A 1 89 ? 16.660 8.532 2.974 1.00 54.00 89 LEU A O 1
ATOM 770 N N . SER A 1 90 ? 16.127 8.624 5.135 1.00 48.50 90 SER A N 1
ATOM 771 C CA . SER A 1 90 ? 17.185 9.564 5.474 1.00 48.50 90 SER A CA 1
ATOM 772 C C . SER A 1 90 ? 18.587 8.937 5.390 1.00 48.50 90 SER A C 1
ATOM 774 O O . SER A 1 90 ? 19.548 9.664 5.117 1.00 48.50 90 SER A O 1
ATOM 776 N N . LEU A 1 91 ? 18.730 7.607 5.459 1.00 42.72 91 LEU A N 1
ATOM 777 C CA . LEU A 1 91 ? 19.995 6.920 5.157 1.00 42.72 91 LEU A CA 1
ATOM 778 C C . LEU A 1 91 ? 20.364 6.966 3.663 1.00 42.72 91 LEU A C 1
ATOM 780 O O . LEU A 1 91 ? 21.544 6.837 3.335 1.00 42.72 91 LEU A O 1
ATOM 784 N N . SER A 1 92 ? 19.417 7.237 2.750 1.00 47.12 92 SER A N 1
ATOM 785 C CA . SER A 1 92 ? 19.743 7.471 1.331 1.00 47.12 92 SER A CA 1
ATOM 786 C C . SER A 1 92 ? 20.326 8.862 1.058 1.00 47.12 92 SER A C 1
ATOM 788 O O . SER A 1 92 ? 20.834 9.126 -0.027 1.00 47.12 92 SER A O 1
ATOM 790 N N . SER A 1 93 ? 20.334 9.743 2.063 1.00 42.09 93 SER A N 1
ATOM 791 C CA . SER A 1 93 ? 20.725 11.152 1.919 1.00 42.09 93 SER A CA 1
ATOM 792 C C . SER A 1 93 ? 22.080 11.522 2.535 1.00 42.09 93 SER A C 1
ATOM 794 O O . SER A 1 93 ? 22.401 12.704 2.657 1.00 42.09 93 SER A O 1
ATOM 796 N N . GLY A 1 94 ? 22.896 10.525 2.894 1.00 37.91 94 GLY A N 1
ATOM 797 C CA . GLY A 1 94 ? 24.297 10.737 3.278 1.00 37.91 94 GLY A CA 1
ATOM 798 C C . GLY A 1 94 ? 25.209 11.113 2.104 1.00 37.91 94 GLY A C 1
ATOM 799 O O . GLY A 1 94 ? 26.283 11.662 2.333 1.00 37.91 94 GLY A O 1
ATOM 800 N N . ASN A 1 95 ? 24.774 10.876 0.860 1.00 39.09 95 ASN A N 1
ATOM 801 C CA . ASN A 1 95 ? 25.448 11.382 -0.330 1.00 39.09 95 ASN A CA 1
ATOM 802 C C . ASN A 1 95 ? 24.579 12.454 -1.003 1.00 39.09 95 ASN A C 1
ATOM 804 O O . ASN A 1 95 ? 23.418 12.197 -1.330 1.00 39.09 95 ASN A O 1
ATOM 808 N N . PRO A 1 96 ? 25.103 13.675 -1.198 1.00 37.50 96 PRO A N 1
ATOM 809 C CA . PRO A 1 96 ? 24.366 14.735 -1.867 1.00 37.50 96 PRO A CA 1
ATOM 810 C C . PRO A 1 96 ? 24.099 14.301 -3.301 1.00 37.50 96 PRO A C 1
ATOM 812 O O . PRO A 1 96 ? 25.087 14.115 -3.989 1.00 37.50 96 PRO A O 1
ATOM 815 N N . LEU A 1 97 ? 22.827 14.137 -3.704 1.00 43.72 97 LEU A N 1
ATOM 816 C CA . LEU A 1 97 ? 22.198 14.333 -5.040 1.00 43.72 97 LEU A CA 1
ATOM 817 C C . LEU A 1 97 ? 23.014 14.047 -6.338 1.00 43.72 97 LEU A C 1
ATOM 819 O O . LEU A 1 97 ? 22.581 14.428 -7.420 1.00 43.72 97 LEU A O 1
ATOM 823 N N . ASN A 1 98 ? 24.152 13.370 -6.236 1.00 40.78 98 ASN A N 1
ATOM 824 C CA . ASN A 1 98 ? 25.210 13.164 -7.227 1.00 40.78 98 ASN A CA 1
ATOM 825 C C . ASN A 1 98 ? 25.599 11.680 -7.317 1.00 40.78 98 ASN A C 1
ATOM 827 O O . ASN A 1 98 ? 26.419 11.331 -8.158 1.00 40.78 98 ASN A O 1
ATOM 831 N N . SER A 1 99 ? 25.069 10.813 -6.446 1.00 45.72 99 SER A N 1
ATOM 832 C CA . SER A 1 99 ? 25.104 9.372 -6.695 1.00 45.72 99 SER A CA 1
ATOM 833 C C . SER A 1 99 ? 24.035 9.069 -7.731 1.00 45.72 99 SER A C 1
ATOM 835 O O . SER A 1 99 ? 22.878 9.454 -7.539 1.00 45.72 99 SER A O 1
ATOM 837 N N . ASP A 1 100 ? 24.426 8.429 -8.828 1.00 54.62 100 ASP A N 1
ATOM 838 C CA . ASP A 1 100 ? 23.508 8.032 -9.885 1.00 54.62 100 ASP A CA 1
ATOM 839 C C . ASP A 1 100 ? 22.301 7.299 -9.285 1.00 54.62 100 ASP A C 1
ATOM 841 O O . ASP A 1 100 ? 22.432 6.458 -8.400 1.00 54.62 100 ASP A O 1
ATOM 845 N N . ILE A 1 101 ? 21.110 7.590 -9.807 1.00 53.47 101 ILE A N 1
ATOM 846 C CA . ILE A 1 101 ? 19.837 6.899 -9.510 1.00 53.47 101 ILE A CA 1
ATOM 847 C C . ILE A 1 101 ? 19.997 5.360 -9.552 1.00 53.47 101 ILE A C 1
ATOM 849 O O . ILE A 1 101 ? 19.278 4.627 -8.869 1.00 53.47 101 ILE A O 1
ATOM 853 N N . PHE A 1 102 ? 20.966 4.874 -10.335 1.00 51.19 102 PHE A N 1
ATOM 854 C CA . PHE A 1 102 ? 21.357 3.470 -10.437 1.00 51.19 102 PHE A CA 1
ATOM 855 C C . PHE A 1 102 ? 21.975 2.894 -9.150 1.00 51.19 102 PHE A C 1
ATOM 857 O O . PHE A 1 102 ? 21.672 1.749 -8.812 1.00 51.19 102 PHE A O 1
ATOM 864 N N . ASP A 1 103 ? 22.752 3.672 -8.392 1.00 64.12 103 ASP A N 1
ATOM 865 C CA . ASP A 1 103 ? 23.356 3.229 -7.127 1.00 64.12 103 ASP A CA 1
ATOM 866 C C . ASP A 1 103 ? 22.301 3.030 -6.027 1.00 64.12 103 ASP A C 1
ATOM 868 O O . ASP A 1 103 ? 22.462 2.189 -5.136 1.00 64.12 103 ASP A O 1
ATOM 872 N N . GLU A 1 104 ? 21.192 3.774 -6.092 1.00 66.38 104 GLU A N 1
ATOM 873 C CA . GLU A 1 104 ? 20.114 3.690 -5.105 1.00 66.38 104 GLU A CA 1
ATOM 874 C C . GLU A 1 104 ? 19.344 2.368 -5.216 1.00 66.38 104 GLU A C 1
ATOM 876 O O . GLU A 1 104 ? 19.078 1.735 -4.193 1.00 66.38 104 GLU A O 1
ATOM 881 N N . PHE A 1 105 ? 19.083 1.879 -6.436 1.00 68.81 105 PHE A N 1
ATOM 882 C CA . PHE A 1 105 ? 18.457 0.569 -6.639 1.00 68.81 105 PHE A CA 1
ATOM 883 C C . PHE A 1 105 ? 19.305 -0.563 -6.060 1.00 68.81 105 PHE A C 1
ATOM 885 O O . PHE A 1 105 ? 18.802 -1.357 -5.270 1.00 68.81 105 PHE A O 1
ATOM 892 N N . ASP A 1 106 ? 20.589 -0.640 -6.417 1.00 71.50 106 ASP A N 1
ATOM 893 C CA . ASP A 1 106 ? 21.456 -1.736 -5.973 1.00 71.50 106 ASP A CA 1
ATOM 894 C C . ASP A 1 106 ? 21.730 -1.686 -4.464 1.00 71.50 106 ASP A C 1
ATOM 896 O O . ASP A 1 106 ? 21.972 -2.721 -3.833 1.00 71.50 106 ASP A O 1
ATOM 900 N N . ARG A 1 107 ? 21.668 -0.502 -3.847 1.00 71.44 107 ARG A N 1
ATOM 901 C CA . ARG A 1 107 ? 21.709 -0.362 -2.389 1.00 71.44 107 ARG A CA 1
ATOM 902 C C . ARG A 1 107 ? 20.419 -0.868 -1.738 1.00 71.44 107 ARG A C 1
ATOM 904 O O . ARG A 1 107 ? 20.497 -1.762 -0.901 1.00 71.44 107 ARG A O 1
ATOM 911 N N . VAL A 1 108 ? 19.256 -0.363 -2.156 1.00 72.25 108 VAL A N 1
ATOM 912 C CA . VAL A 1 108 ? 17.936 -0.773 -1.635 1.00 72.25 108 VAL A CA 1
ATOM 913 C C . VAL A 1 108 ? 17.728 -2.274 -1.812 1.00 72.25 108 VAL A C 1
ATOM 915 O O . VAL A 1 108 ? 17.302 -2.967 -0.892 1.00 72.25 108 VAL A O 1
ATOM 918 N N . LYS A 1 109 ? 18.103 -2.803 -2.977 1.00 76.38 109 LYS A N 1
ATOM 919 C CA . LYS A 1 109 ? 18.050 -4.228 -3.286 1.00 76.38 109 LYS A CA 1
ATOM 920 C C . LYS A 1 109 ? 18.843 -5.054 -2.272 1.00 76.38 109 LYS A C 1
ATOM 922 O O . LYS A 1 109 ? 18.289 -5.993 -1.710 1.00 76.38 109 LYS A O 1
ATOM 927 N N . ARG A 1 110 ? 20.110 -4.697 -2.026 1.00 75.31 110 ARG A N 1
ATOM 928 C CA . ARG A 1 110 ? 20.981 -5.395 -1.063 1.00 75.31 110 ARG A CA 1
ATOM 929 C C . ARG A 1 110 ? 20.472 -5.281 0.371 1.00 75.31 110 ARG A C 1
ATOM 931 O O . ARG A 1 110 ? 20.464 -6.269 1.088 1.00 75.31 110 ARG A O 1
ATOM 938 N N . GLU A 1 111 ? 20.037 -4.094 0.783 1.00 75.69 111 GLU A N 1
ATOM 939 C CA . GLU A 1 111 ? 19.567 -3.862 2.154 1.00 75.69 111 GLU A CA 1
ATOM 940 C C . GLU A 1 111 ? 18.248 -4.592 2.449 1.00 75.69 111 GLU A C 1
ATOM 942 O O . GLU A 1 111 ? 18.040 -5.058 3.568 1.00 75.69 111 GLU A O 1
ATOM 947 N N . LEU A 1 112 ? 17.348 -4.707 1.469 1.00 81.00 112 LEU A N 1
ATOM 948 C CA . LEU A 1 112 ? 15.979 -5.162 1.718 1.00 81.00 112 LEU A CA 1
ATOM 949 C C . LEU A 1 112 ? 15.694 -6.587 1.261 1.00 81.00 112 LEU A C 1
ATOM 951 O O . LEU A 1 112 ? 14.956 -7.295 1.946 1.00 81.00 112 LEU A O 1
ATOM 955 N N . MET A 1 113 ? 16.243 -7.029 0.125 1.00 83.50 113 MET A N 1
ATOM 956 C CA . MET A 1 113 ? 15.901 -8.356 -0.398 1.00 83.50 113 MET A CA 1
ATOM 957 C C . MET A 1 113 ? 16.429 -9.482 0.486 1.00 83.50 113 MET A C 1
ATOM 959 O O . MET A 1 113 ? 15.742 -10.492 0.619 1.00 83.50 113 MET A O 1
ATOM 963 N N . ASP A 1 114 ? 17.579 -9.293 1.136 1.00 83.25 114 ASP A N 1
ATOM 964 C CA . ASP A 1 114 ? 18.157 -10.284 2.054 1.00 83.25 114 ASP A CA 1
ATOM 965 C C . ASP A 1 114 ? 17.310 -10.462 3.329 1.00 83.25 114 ASP A C 1
ATOM 967 O O . ASP A 1 114 ? 17.389 -11.489 4.000 1.00 83.25 114 ASP A O 1
ATOM 971 N N . ASN A 1 115 ? 16.444 -9.491 3.638 1.00 82.94 115 ASN A N 1
ATOM 972 C CA . ASN A 1 115 ? 15.512 -9.538 4.764 1.00 82.94 115 ASN A CA 1
ATOM 973 C C . ASN A 1 115 ? 14.150 -10.168 4.407 1.00 82.94 115 ASN A C 1
ATOM 975 O O . ASN A 1 115 ? 13.266 -10.255 5.264 1.00 82.94 115 ASN A O 1
ATOM 979 N N . LEU A 1 116 ? 13.953 -10.611 3.160 1.00 88.12 116 LEU A N 1
ATOM 980 C CA . LEU A 1 116 ? 12.733 -11.290 2.729 1.00 88.12 116 LEU A CA 1
ATOM 981 C C . LEU A 1 116 ? 12.838 -12.796 2.968 1.00 88.12 116 LEU A C 1
ATOM 983 O O . LEU A 1 116 ? 13.598 -13.491 2.303 1.00 88.12 116 LEU A O 1
ATOM 987 N N . LEU A 1 117 ? 12.002 -13.321 3.868 1.00 91.94 117 LEU A N 1
ATOM 988 C CA . LEU A 1 117 ? 11.915 -14.766 4.108 1.00 91.94 117 LEU A CA 1
ATOM 989 C C . LEU A 1 117 ? 11.380 -15.529 2.884 1.00 91.94 117 LEU A C 1
ATOM 991 O O . LEU A 1 117 ? 11.824 -16.635 2.588 1.00 91.94 117 LEU A O 1
ATOM 995 N N . ILE A 1 118 ? 10.409 -14.939 2.187 1.00 94.12 118 ILE A N 1
ATOM 996 C CA . ILE A 1 118 ? 9.840 -15.444 0.937 1.00 94.12 118 ILE A CA 1
ATOM 997 C C . ILE A 1 118 ? 9.847 -14.280 -0.045 1.00 94.12 118 ILE A C 1
ATOM 999 O O . ILE A 1 118 ? 9.348 -13.201 0.273 1.00 94.12 118 ILE A O 1
ATOM 1003 N N . ASN A 1 119 ? 10.422 -14.493 -1.227 1.00 93.25 119 ASN A N 1
ATOM 1004 C CA . ASN A 1 119 ? 10.634 -13.434 -2.202 1.00 93.25 119 ASN A CA 1
ATOM 1005 C C . ASN A 1 119 ? 10.152 -13.847 -3.597 1.00 93.25 119 ASN A C 1
ATOM 1007 O O . ASN A 1 119 ? 10.890 -14.450 -4.374 1.00 93.25 119 ASN A O 1
ATOM 1011 N N . ASP A 1 120 ? 8.912 -13.476 -3.916 1.00 95.62 120 ASP A N 1
ATOM 1012 C CA . ASP A 1 120 ? 8.295 -13.692 -5.229 1.00 95.62 120 ASP A CA 1
ATOM 1013 C C . ASP A 1 120 ? 8.371 -12.454 -6.143 1.00 95.62 120 ASP A C 1
ATOM 1015 O O . ASP A 1 120 ? 7.757 -12.434 -7.210 1.00 95.62 120 ASP A O 1
ATOM 1019 N N . ILE A 1 121 ? 9.125 -11.411 -5.774 1.00 93.62 121 ILE A N 1
ATOM 1020 C CA . ILE A 1 121 ? 9.155 -10.138 -6.517 1.00 93.62 121 ILE A CA 1
ATOM 1021 C C . ILE A 1 121 ? 9.537 -10.348 -7.987 1.00 93.62 121 ILE A C 1
ATOM 1023 O O . ILE A 1 121 ? 8.881 -9.821 -8.888 1.00 93.62 121 ILE A O 1
ATOM 1027 N N . GLU A 1 122 ? 10.560 -11.163 -8.250 1.00 92.88 122 GLU A N 1
ATOM 1028 C CA . GLU A 1 122 ? 10.998 -11.469 -9.614 1.00 92.88 122 GLU A CA 1
ATOM 1029 C C . GLU A 1 122 ? 9.904 -12.183 -10.419 1.00 92.88 122 GLU A C 1
ATOM 1031 O O . GLU A 1 122 ? 9.718 -11.886 -11.603 1.00 92.88 122 GLU A O 1
ATOM 1036 N N . ARG A 1 123 ? 9.153 -13.083 -9.772 1.00 95.94 123 ARG A N 1
ATOM 1037 C CA . ARG A 1 123 ? 8.039 -13.824 -10.372 1.00 95.94 123 ARG A CA 1
ATOM 1038 C C . ARG A 1 123 ? 6.867 -12.898 -10.690 1.00 95.94 123 ARG A C 1
ATOM 1040 O O . ARG A 1 123 ? 6.349 -12.957 -11.802 1.00 95.94 123 ARG A O 1
ATOM 1047 N N . VAL A 1 124 ? 6.484 -12.029 -9.753 1.00 95.38 124 VAL A N 1
ATOM 1048 C CA . VAL A 1 124 ? 5.420 -11.027 -9.935 1.00 95.38 124 VAL A CA 1
ATOM 1049 C C . VAL A 1 124 ? 5.767 -10.091 -11.086 1.00 95.38 124 VAL A C 1
ATOM 1051 O O . VAL A 1 124 ? 4.966 -9.915 -12.001 1.00 95.38 124 VAL A O 1
ATOM 1054 N N . CYS A 1 125 ? 6.982 -9.545 -11.095 1.00 95.38 125 CYS A N 1
ATOM 1055 C CA . CYS A 1 125 ? 7.414 -8.646 -12.155 1.00 95.38 125 CYS A CA 1
ATOM 1056 C C . CYS A 1 125 ? 7.460 -9.361 -13.515 1.00 95.38 125 CYS A C 1
ATOM 1058 O O . CYS A 1 125 ? 6.951 -8.833 -14.497 1.00 95.38 125 CYS A O 1
ATOM 1060 N N . SER A 1 126 ? 8.007 -10.579 -13.592 1.00 95.31 126 SER A N 1
ATOM 1061 C CA . SER A 1 126 ? 8.006 -11.351 -14.844 1.00 95.31 126 SER A CA 1
ATOM 1062 C C . SER A 1 126 ? 6.592 -11.622 -15.354 1.00 95.31 126 SER A C 1
ATOM 1064 O O . SER A 1 126 ? 6.347 -11.486 -16.549 1.00 95.31 126 SER A O 1
ATOM 1066 N N . TYR A 1 127 ? 5.660 -11.961 -14.461 1.00 95.75 127 TYR A N 1
ATOM 1067 C CA . TYR A 1 127 ? 4.260 -12.146 -14.823 1.00 95.75 127 TYR A CA 1
ATOM 1068 C C . TYR A 1 127 ? 3.669 -10.860 -15.408 1.00 95.75 127 TYR A C 1
ATOM 1070 O O . TYR A 1 127 ? 3.189 -10.885 -16.536 1.00 95.75 127 TYR A O 1
ATOM 1078 N N . LEU A 1 128 ? 3.791 -9.729 -14.707 1.00 95.12 128 LEU A N 1
ATOM 1079 C CA . LEU A 1 128 ? 3.246 -8.441 -15.146 1.00 95.12 128 LEU A CA 1
ATOM 1080 C C . LEU A 1 128 ? 3.789 -7.990 -16.510 1.00 95.12 128 LEU A C 1
ATOM 1082 O O . LEU A 1 128 ? 3.025 -7.503 -17.336 1.00 95.12 128 LEU A O 1
ATOM 1086 N N . PHE A 1 129 ? 5.082 -8.196 -16.770 1.00 92.75 129 PHE A N 1
ATOM 1087 C CA . PHE A 1 129 ? 5.706 -7.858 -18.054 1.00 92.75 129 PHE A CA 1
ATOM 1088 C C . PHE A 1 129 ? 5.388 -8.853 -19.179 1.00 92.75 129 PHE A C 1
ATOM 1090 O O . PHE A 1 129 ? 5.541 -8.505 -20.348 1.00 92.75 129 PHE A O 1
ATOM 1097 N N . SER A 1 130 ? 4.963 -10.076 -18.848 1.00 93.62 130 SER A N 1
ATOM 1098 C CA . SER A 1 130 ? 4.558 -11.086 -19.835 1.00 93.62 130 SER A CA 1
ATOM 1099 C C . SER A 1 130 ? 3.127 -10.908 -20.343 1.00 93.62 130 SER A C 1
ATOM 1101 O O . SER A 1 130 ? 2.755 -11.521 -21.343 1.00 93.62 130 SER A O 1
ATOM 1103 N N . LEU A 1 131 ? 2.317 -10.098 -19.652 1.00 92.56 131 LEU A N 1
ATOM 1104 C CA . LEU A 1 131 ? 0.939 -9.843 -20.047 1.00 92.56 131 LEU A CA 1
ATOM 1105 C C . LEU A 1 131 ? 0.896 -9.032 -21.343 1.00 92.56 131 LEU A C 1
ATOM 1107 O O . LEU A 1 131 ? 1.645 -8.069 -21.517 1.00 92.56 131 LEU A O 1
ATOM 1111 N N . ASP A 1 132 ? -0.027 -9.403 -22.230 1.00 91.25 132 ASP A N 1
ATOM 1112 C CA . ASP A 1 132 ? -0.324 -8.629 -23.432 1.00 91.25 132 ASP A CA 1
ATOM 1113 C C . ASP A 1 132 ? -0.722 -7.203 -23.043 1.00 91.25 132 ASP A C 1
ATOM 1115 O O . ASP A 1 132 ? -1.644 -7.031 -22.243 1.00 91.25 132 ASP A O 1
ATOM 1119 N N . LYS A 1 133 ? -0.022 -6.210 -23.613 1.00 86.19 133 LYS A N 1
ATOM 1120 C CA . LYS A 1 133 ? -0.189 -4.781 -23.325 1.00 86.19 133 LYS A CA 1
ATOM 1121 C C . LYS A 1 133 ? -1.476 -4.189 -23.908 1.00 86.19 133 LYS A C 1
ATOM 1123 O O . LYS A 1 133 ? -1.967 -3.206 -23.348 1.00 86.19 133 LYS A O 1
ATOM 1128 N N . GLU A 1 134 ? -2.064 -4.816 -24.924 1.00 88.56 134 GLU A N 1
ATOM 1129 C CA . GLU A 1 134 ? -3.290 -4.340 -25.583 1.00 88.56 134 GLU A CA 1
ATOM 1130 C C . GLU A 1 134 ? -4.568 -4.733 -24.823 1.00 88.56 134 GLU A C 1
ATOM 1132 O O . GLU A 1 134 ? -5.572 -4.022 -24.851 1.00 88.56 134 GLU A O 1
ATOM 1137 N N . SER A 1 135 ? -4.532 -5.842 -24.084 1.00 92.19 135 SER A N 1
ATOM 1138 C CA . SER A 1 135 ? -5.667 -6.310 -23.281 1.00 92.19 135 SER A CA 1
ATOM 1139 C C . SER A 1 135 ? -5.900 -5.443 -22.029 1.00 92.19 135 SER A C 1
ATOM 1141 O O . SER A 1 135 ? -4.942 -5.046 -21.384 1.00 92.19 135 SER A O 1
ATOM 1143 N N . PRO A 1 136 ? -7.133 -5.158 -21.580 1.00 93.56 136 PRO A N 1
ATOM 1144 C CA . PRO A 1 136 ? -7.340 -4.428 -20.325 1.00 93.56 136 PRO A CA 1
ATOM 1145 C C . PRO A 1 136 ? -6.768 -5.170 -19.103 1.00 93.56 136 PRO A C 1
ATOM 1147 O O . PRO A 1 136 ? -7.070 -6.344 -18.886 1.00 93.56 136 PRO A O 1
ATOM 1150 N N . ARG A 1 137 ? -5.970 -4.482 -18.274 1.00 95.88 137 ARG A N 1
ATOM 1151 C CA . ARG A 1 137 ? -5.360 -5.037 -17.049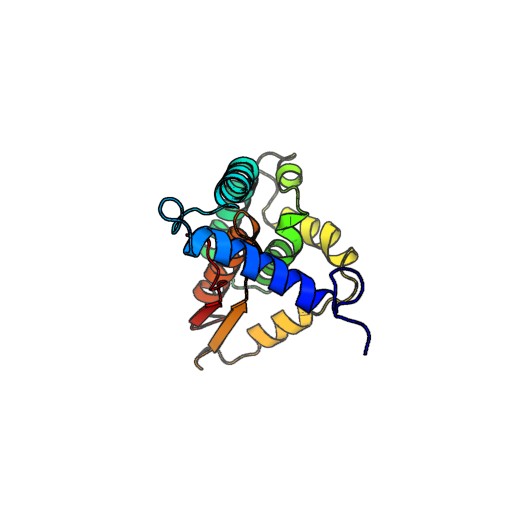 1.00 95.88 137 ARG A CA 1
ATOM 1152 C C . ARG A 1 137 ? -5.741 -4.214 -15.825 1.00 95.88 137 ARG A C 1
ATOM 1154 O O . ARG A 1 137 ? -5.399 -3.032 -15.747 1.00 95.88 137 ARG A O 1
ATOM 1161 N N . THR A 1 138 ? -6.382 -4.853 -14.851 1.00 97.62 138 THR A N 1
ATOM 1162 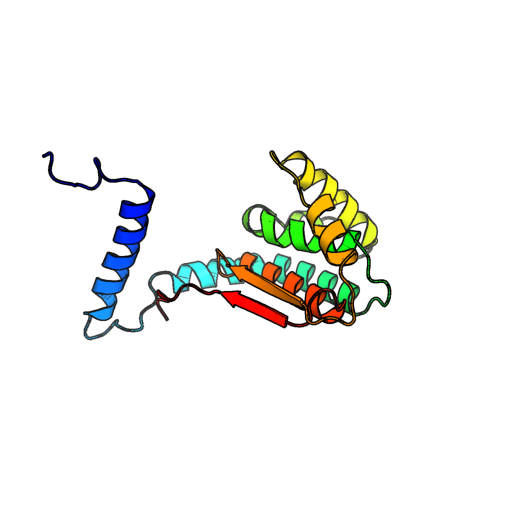C CA . THR A 1 138 ? -6.738 -4.223 -13.574 1.00 97.62 138 THR A CA 1
ATOM 1163 C C . THR A 1 138 ? -5.882 -4.785 -12.450 1.00 97.62 138 THR A C 1
ATOM 1165 O O . THR A 1 138 ? -5.872 -5.994 -12.222 1.00 97.62 138 THR A O 1
ATOM 1168 N N . ILE A 1 139 ? -5.197 -3.907 -11.719 1.00 97.94 139 ILE A N 1
ATOM 1169 C CA . ILE A 1 139 ? -4.482 -4.259 -10.489 1.00 97.94 139 ILE A CA 1
ATOM 1170 C C . ILE A 1 139 ? -5.279 -3.730 -9.299 1.00 97.94 139 ILE A C 1
ATOM 1172 O O . ILE A 1 139 ? -5.677 -2.569 -9.272 1.00 97.94 139 ILE A O 1
ATOM 1176 N N . HIS A 1 140 ? -5.517 -4.583 -8.308 1.00 98.19 140 HIS A N 1
ATOM 1177 C CA . HIS A 1 140 ? -6.141 -4.183 -7.051 1.00 98.19 140 HIS A CA 1
ATOM 1178 C C . HIS A 1 140 ? -5.073 -4.086 -5.965 1.00 98.19 140 HIS A C 1
ATOM 1180 O O . HIS A 1 140 ? -4.304 -5.027 -5.779 1.00 98.19 140 HIS A O 1
ATOM 1186 N N . ILE A 1 141 ? -5.057 -2.973 -5.235 1.00 97.50 141 ILE A N 1
ATOM 1187 C CA . ILE A 1 141 ? -4.173 -2.753 -4.090 1.00 97.50 141 ILE A CA 1
ATOM 1188 C C . ILE A 1 141 ? -5.048 -2.573 -2.852 1.00 97.50 141 ILE A C 1
ATOM 1190 O O . ILE A 1 141 ? -5.889 -1.675 -2.795 1.00 97.50 141 ILE A O 1
ATOM 1194 N N . VAL A 1 142 ? -4.869 -3.454 -1.870 1.00 96.88 142 VAL A N 1
ATOM 1195 C CA . VAL A 1 142 ? -5.481 -3.333 -0.544 1.00 96.88 142 VAL A CA 1
ATOM 1196 C C . VAL A 1 142 ? -4.427 -2.719 0.365 1.00 96.88 142 VAL A C 1
ATOM 1198 O O . VAL A 1 142 ? -3.479 -3.399 0.736 1.00 96.88 142 VAL A O 1
ATOM 1201 N N . VAL A 1 143 ? -4.562 -1.425 0.652 1.00 94.06 143 VAL A N 1
ATOM 1202 C CA . VAL A 1 143 ? -3.536 -0.661 1.386 1.00 94.06 143 VAL A CA 1
ATOM 1203 C C . VAL A 1 143 ? -3.566 -0.991 2.878 1.00 94.06 143 VAL A C 1
ATOM 1205 O O . VAL A 1 143 ? -4.613 -1.427 3.368 1.00 94.06 143 VAL A O 1
ATOM 1208 N N . ASP A 1 144 ? -2.498 -0.702 3.631 1.00 92.00 144 ASP A N 1
ATOM 1209 C CA . ASP A 1 144 ? -2.424 -0.898 5.094 1.00 92.00 144 ASP A CA 1
ATOM 1210 C C . ASP A 1 144 ? -2.301 0.418 5.894 1.00 92.00 144 ASP A C 1
ATOM 1212 O O . ASP A 1 144 ? -3.283 0.847 6.510 1.00 92.00 144 ASP A O 1
ATOM 1216 N N . ASN A 1 145 ? -1.186 1.145 5.847 1.00 91.19 145 ASN A N 1
ATOM 1217 C CA . ASN A 1 145 ? -1.067 2.393 6.619 1.00 91.19 145 ASN A CA 1
ATOM 1218 C C . ASN A 1 145 ? -1.233 3.657 5.775 1.00 91.19 145 ASN A C 1
ATOM 1220 O O . ASN A 1 145 ? -0.990 3.690 4.573 1.00 91.19 145 ASN A O 1
ATOM 1224 N N . ALA A 1 146 ? -1.680 4.728 6.434 1.00 90.31 146 ALA A N 1
ATOM 1225 C CA . ALA A 1 146 ? -1.624 6.075 5.877 1.00 90.31 146 ALA A CA 1
ATOM 1226 C C . ALA A 1 146 ? -0.186 6.625 5.942 1.00 90.31 146 ALA A C 1
ATOM 1228 O O . ALA A 1 146 ? 0.718 5.997 6.485 1.00 90.31 146 ALA A O 1
ATOM 1229 N N . GLY A 1 147 ? 0.022 7.840 5.439 1.00 90.62 147 GLY A N 1
ATOM 1230 C CA . GLY A 1 147 ? 1.314 8.512 5.543 1.00 90.62 147 GLY A CA 1
ATOM 1231 C C . GLY A 1 147 ? 2.300 8.052 4.468 1.00 90.62 147 GLY A C 1
ATOM 1232 O O . GLY A 1 147 ? 1.940 8.013 3.292 1.00 90.62 147 GLY A O 1
ATOM 1233 N N . LEU A 1 148 ? 3.544 7.753 4.859 1.00 90.12 148 LEU A N 1
ATOM 1234 C CA . LEU A 1 148 ? 4.619 7.397 3.922 1.00 90.12 148 LEU A CA 1
ATOM 1235 C C . LEU A 1 148 ? 4.324 6.101 3.149 1.00 90.12 148 LEU A C 1
ATOM 1237 O O . LEU A 1 148 ? 4.631 6.037 1.962 1.00 90.12 148 LEU A O 1
ATOM 1241 N N . GLU A 1 149 ? 3.691 5.111 3.784 1.00 92.50 149 GLU A N 1
ATOM 1242 C CA . GLU A 1 149 ? 3.299 3.864 3.113 1.00 92.50 149 GLU A CA 1
ATOM 1243 C C . GLU A 1 149 ? 2.316 4.116 1.984 1.00 92.50 149 GLU A C 1
ATOM 1245 O O . GLU A 1 149 ? 2.620 3.836 0.827 1.00 92.50 149 GLU A O 1
ATOM 1250 N N . PHE A 1 150 ? 1.190 4.760 2.296 1.00 94.38 150 PHE A N 1
ATOM 1251 C CA . PHE A 1 150 ? 0.219 5.111 1.271 1.00 94.38 150 PHE A CA 1
ATOM 1252 C C . PHE A 1 150 ? 0.830 5.989 0.172 1.00 94.38 150 PHE A C 1
ATOM 1254 O O . PHE A 1 150 ? 0.513 5.819 -1.001 1.00 94.38 150 PHE A O 1
ATOM 1261 N N . PHE A 1 151 ? 1.734 6.913 0.515 1.00 94.69 151 PHE A N 1
ATOM 1262 C CA . PHE A 1 151 ? 2.455 7.693 -0.490 1.00 94.69 151 PHE A CA 1
ATOM 1263 C C . PHE A 1 151 ? 3.295 6.801 -1.421 1.00 94.69 151 PHE A C 1
ATOM 1265 O O . PHE A 1 151 ? 3.266 6.994 -2.637 1.00 94.69 151 PHE A O 1
ATOM 1272 N N . SER A 1 152 ? 4.000 5.807 -0.878 1.00 94.25 152 SER A N 1
ATOM 1273 C CA . SER A 1 152 ? 4.779 4.853 -1.669 1.00 94.25 152 SER A CA 1
ATOM 1274 C C . SER A 1 152 ? 3.895 3.968 -2.552 1.00 94.25 152 SER A C 1
ATOM 1276 O O . SER A 1 152 ? 4.211 3.770 -3.728 1.00 94.25 152 SER A O 1
ATOM 1278 N N . ASP A 1 153 ? 2.735 3.537 -2.050 1.00 96.69 153 ASP A N 1
ATOM 1279 C CA . ASP A 1 153 ? 1.727 2.838 -2.852 1.00 96.69 153 ASP A CA 1
ATOM 1280 C C . ASP A 1 153 ? 1.251 3.702 -4.024 1.00 96.69 153 ASP A C 1
ATOM 1282 O O . ASP A 1 153 ? 1.139 3.215 -5.148 1.00 96.69 153 ASP A O 1
ATOM 1286 N N . ILE A 1 154 ? 1.023 5.004 -3.809 1.00 97.56 154 ILE A N 1
ATOM 1287 C CA . ILE A 1 154 ? 0.674 5.933 -4.893 1.00 97.56 154 ILE A CA 1
ATOM 1288 C C . ILE A 1 154 ? 1.816 6.059 -5.908 1.00 97.56 154 ILE A C 1
ATOM 1290 O O . ILE A 1 154 ? 1.553 6.053 -7.110 1.00 97.56 154 ILE A O 1
ATOM 1294 N N . CYS A 1 155 ? 3.077 6.124 -5.479 1.00 96.06 155 CYS A N 1
ATOM 1295 C CA . CYS A 1 155 ? 4.219 6.122 -6.397 1.00 96.06 155 CYS A CA 1
ATOM 1296 C C . CYS A 1 155 ? 4.266 4.849 -7.260 1.00 96.06 155 CYS A C 1
ATOM 1298 O O . CYS A 1 155 ? 4.453 4.939 -8.478 1.00 96.06 155 CYS A O 1
ATOM 1300 N N . LEU A 1 156 ? 4.012 3.680 -6.664 1.00 97.19 156 LEU A N 1
ATOM 1301 C CA . LEU A 1 156 ? 3.869 2.416 -7.386 1.00 97.19 156 LEU A CA 1
ATOM 1302 C C . LEU A 1 156 ? 2.702 2.464 -8.387 1.00 97.19 156 LEU A C 1
ATOM 1304 O O . LEU A 1 156 ? 2.882 2.104 -9.549 1.00 97.19 156 LEU A O 1
ATOM 1308 N N . VAL A 1 157 ? 1.526 2.948 -7.973 1.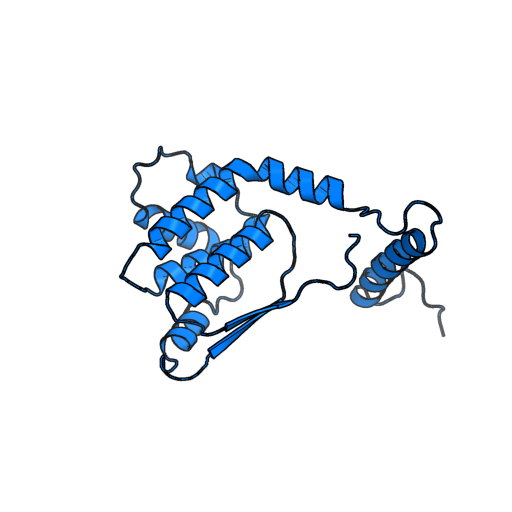00 98.00 157 VAL A N 1
ATOM 1309 C CA . VAL A 1 157 ? 0.337 3.104 -8.834 1.00 98.00 157 VAL A CA 1
ATOM 1310 C C . VAL A 1 157 ? 0.648 3.978 -10.048 1.00 98.00 157 VAL A C 1
ATOM 1312 O O . VAL A 1 157 ? 0.327 3.601 -11.176 1.00 98.00 157 VAL A O 1
ATOM 1315 N N . LEU A 1 158 ? 1.288 5.129 -9.831 1.00 97.12 158 LEU A N 1
ATOM 1316 C CA . LEU A 1 158 ? 1.650 6.057 -10.902 1.00 97.12 158 LEU A CA 1
ATOM 1317 C C . LEU A 1 158 ? 2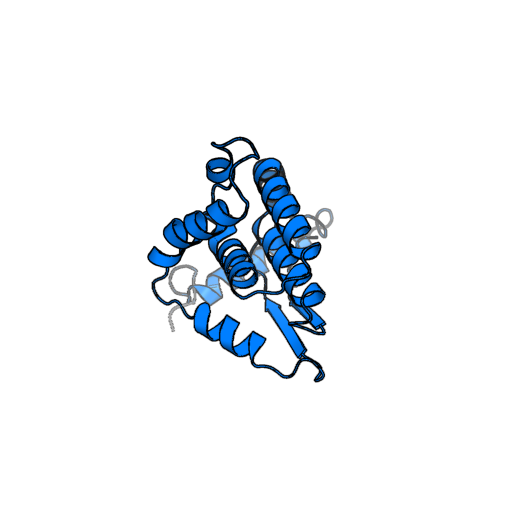.565 5.388 -11.927 1.00 97.12 158 LEU A C 1
ATOM 1319 O O . LEU A 1 158 ? 2.333 5.522 -13.128 1.00 97.12 158 LEU A O 1
ATOM 1323 N N . TYR A 1 159 ? 3.563 4.628 -11.472 1.00 96.12 159 TYR A N 1
ATOM 1324 C CA . TYR A 1 159 ? 4.447 3.896 -12.374 1.00 96.12 159 TYR A CA 1
ATOM 1325 C C . TYR A 1 159 ? 3.718 2.776 -13.118 1.00 96.12 159 TYR A C 1
ATOM 1327 O O . TYR A 1 159 ? 3.862 2.675 -14.331 1.00 96.12 159 TYR A O 1
ATOM 1335 N N . LEU A 1 160 ? 2.888 1.975 -12.437 1.00 96.31 160 LEU A N 1
ATOM 1336 C CA . LEU A 1 160 ? 2.110 0.900 -13.067 1.00 96.31 160 LEU A CA 1
ATOM 1337 C C . LEU A 1 160 ? 1.236 1.417 -14.218 1.00 96.31 160 LEU A C 1
ATOM 1339 O O . LEU A 1 160 ? 1.131 0.755 -15.252 1.00 96.31 160 LEU A O 1
ATOM 1343 N N . LEU A 1 161 ? 0.633 2.596 -14.046 1.00 95.25 161 LEU A N 1
ATOM 1344 C CA . LEU A 1 161 ? -0.186 3.248 -15.068 1.00 95.25 161 LEU A CA 1
ATOM 1345 C C . LEU A 1 161 ? 0.668 3.873 -16.179 1.00 95.25 161 LEU A C 1
ATOM 1347 O O . LEU A 1 161 ? 0.405 3.630 -17.355 1.00 95.25 161 LEU A O 1
ATOM 1351 N N . SER A 1 162 ? 1.707 4.637 -15.825 1.00 93.62 162 SER A N 1
ATOM 1352 C CA . SER A 1 162 ? 2.580 5.325 -16.791 1.00 93.62 162 SER A CA 1
ATOM 1353 C C . SER A 1 162 ? 3.351 4.349 -17.683 1.00 93.62 162 SER A C 1
ATOM 1355 O O . SER A 1 162 ? 3.482 4.551 -18.885 1.00 93.62 162 SER A O 1
ATOM 1357 N N . ALA A 1 163 ? 3.798 3.231 -17.111 1.00 92.50 163 ALA A N 1
ATOM 1358 C CA . ALA A 1 163 ? 4.480 2.159 -17.825 1.00 92.50 163 ALA A CA 1
ATOM 1359 C C . ALA A 1 163 ? 3.524 1.245 -18.620 1.00 92.50 163 ALA A C 1
ATOM 1361 O O . ALA A 1 163 ? 3.957 0.236 -19.185 1.00 92.50 163 ALA A O 1
ATOM 1362 N N . HIS A 1 164 ? 2.218 1.543 -18.632 1.00 92.44 164 HIS A N 1
ATOM 1363 C CA . HIS A 1 164 ? 1.168 0.709 -19.222 1.00 92.44 164 HIS A CA 1
ATOM 1364 C C . HIS A 1 164 ? 1.183 -0.750 -18.726 1.00 92.44 164 HIS A C 1
ATOM 1366 O O . HIS A 1 164 ? 0.723 -1.659 -19.419 1.00 92.44 164 HIS A O 1
ATOM 1372 N N . ILE A 1 165 ? 1.693 -0.995 -17.515 1.00 94.56 165 ILE A N 1
ATOM 1373 C CA . ILE A 1 165 ? 1.668 -2.316 -16.873 1.00 94.56 165 ILE A CA 1
ATOM 1374 C C . ILE A 1 165 ? 0.236 -2.638 -16.436 1.00 94.56 165 ILE A C 1
ATOM 1376 O O . ILE A 1 165 ? -0.225 -3.764 -16.603 1.00 94.56 165 ILE A O 1
ATOM 1380 N N . ALA A 1 166 ? -0.501 -1.630 -15.970 1.00 96.50 166 ALA A N 1
ATOM 1381 C CA . ALA A 1 166 ? -1.932 -1.696 -15.718 1.00 96.50 166 ALA A CA 1
ATOM 1382 C C . ALA A 1 166 ? -2.681 -0.660 -16.564 1.00 96.50 166 ALA A C 1
ATOM 1384 O O . ALA A 1 166 ? -2.197 0.447 -16.788 1.00 96.50 166 ALA A O 1
ATOM 1385 N N . SER A 1 167 ? -3.892 -1.008 -16.993 1.00 96.69 167 SER A N 1
ATOM 1386 C CA . SER A 1 167 ? -4.856 -0.066 -17.577 1.00 96.69 167 SER A CA 1
ATOM 1387 C C . SER A 1 167 ? -5.679 0.624 -16.490 1.00 96.69 167 SER A C 1
ATOM 1389 O O . SER A 1 167 ? -6.193 1.722 -16.678 1.00 96.69 167 SER A O 1
ATOM 1391 N N . THR A 1 168 ? -5.858 -0.040 -15.349 1.00 97.94 168 THR A N 1
ATOM 1392 C CA . THR A 1 168 ? -6.622 0.469 -14.211 1.00 97.94 168 THR A CA 1
ATOM 1393 C C . THR A 1 168 ? -6.002 -0.033 -12.918 1.00 97.94 168 THR A C 1
ATOM 1395 O O . THR A 1 168 ? -5.603 -1.193 -12.818 1.00 97.94 168 THR A O 1
ATOM 1398 N N . VAL A 1 169 ? -5.955 0.835 -11.910 1.00 98.38 169 VAL A N 1
ATOM 1399 C CA . VAL A 1 169 ? -5.599 0.441 -10.548 1.00 98.38 169 VAL A CA 1
ATOM 1400 C C . VAL A 1 169 ? -6.745 0.796 -9.609 1.00 98.38 169 VAL A C 1
ATOM 1402 O O . VAL A 1 169 ? -7.254 1.914 -9.640 1.00 98.38 169 VAL A O 1
ATOM 1405 N N . VAL A 1 170 ? -7.170 -0.168 -8.796 1.00 98.38 170 VAL A N 1
ATOM 1406 C CA . VAL A 1 170 ? -8.241 -0.013 -7.806 1.00 98.38 170 VAL A CA 1
ATOM 1407 C C . VAL A 1 170 ? -7.629 -0.064 -6.415 1.00 98.38 170 VAL A C 1
ATOM 1409 O O . VAL A 1 170 ? -7.074 -1.087 -6.016 1.00 98.38 170 VAL A O 1
ATOM 1412 N N . ILE A 1 171 ? -7.760 1.034 -5.676 1.00 97.62 171 ILE A N 1
ATOM 1413 C CA . ILE A 1 171 ? -7.268 1.159 -4.303 1.00 97.62 171 ILE A CA 1
ATOM 1414 C C . ILE A 1 171 ? -8.422 0.884 -3.337 1.00 97.62 171 ILE A C 1
ATOM 1416 O O . ILE A 1 171 ? -9.441 1.573 -3.364 1.00 97.62 171 ILE A O 1
ATOM 1420 N N . HIS A 1 172 ? -8.253 -0.105 -2.462 1.00 96.56 172 HIS A N 1
ATOM 1421 C CA . HIS A 1 172 ? -9.230 -0.462 -1.434 1.00 96.56 172 HIS A CA 1
ATOM 1422 C C . HIS A 1 172 ? -8.824 0.127 -0.085 1.00 96.56 172 HIS A C 1
ATOM 1424 O O . HIS A 1 172 ? -7.860 -0.324 0.534 1.00 96.56 172 HIS A O 1
ATOM 1430 N N . LEU A 1 173 ? -9.573 1.130 0.375 1.00 92.56 173 LEU A N 1
ATOM 1431 C CA . LEU A 1 173 ? -9.395 1.758 1.687 1.00 92.56 173 LEU A CA 1
ATOM 1432 C C . LEU A 1 173 ? -10.258 1.070 2.757 1.00 92.56 173 LEU A C 1
ATOM 1434 O O . LEU A 1 173 ? -11.250 0.406 2.451 1.00 92.56 173 LEU A O 1
ATOM 1438 N N . LYS A 1 174 ? -9.918 1.268 4.037 1.00 88.50 174 LYS A N 1
ATOM 1439 C CA . LYS A 1 174 ? -10.785 0.834 5.144 1.00 88.50 174 LYS A CA 1
ATOM 1440 C C . LYS A 1 174 ? -12.035 1.706 5.176 1.00 88.50 174 LYS A C 1
ATOM 1442 O O . LYS A 1 174 ? -11.940 2.920 5.073 1.00 88.50 174 LYS A O 1
ATOM 1447 N N . VAL A 1 175 ? -13.198 1.087 5.369 1.00 77.06 175 VAL A N 1
ATOM 1448 C CA . VAL A 1 175 ? -14.487 1.797 5.484 1.00 77.06 175 VAL A CA 1
ATOM 1449 C C . VAL A 1 175 ? -14.632 2.485 6.846 1.00 77.06 175 VAL A C 1
ATOM 1451 O O . VAL A 1 175 ? -15.282 3.520 6.951 1.00 77.06 175 VAL A O 1
ATOM 1454 N N . LEU A 1 176 ? -13.992 1.938 7.887 1.00 65.88 176 LEU A N 1
ATOM 1455 C CA . LEU A 1 176 ? -13.922 2.531 9.226 1.00 65.88 176 LEU A CA 1
ATOM 1456 C C . LEU A 1 176 ? -12.881 3.654 9.248 1.00 65.88 176 LEU A C 1
ATOM 1458 O O . LEU A 1 176 ? -11.860 3.582 9.929 1.00 65.88 176 LEU A O 1
ATOM 1462 N N . LEU A 1 177 ? -13.137 4.684 8.453 1.00 57.06 177 LEU A N 1
ATOM 1463 C CA . LEU A 1 177 ? -12.469 5.957 8.596 1.00 57.06 177 LEU A CA 1
ATOM 1464 C C . LEU A 1 177 ? -13.267 6.710 9.648 1.00 57.06 177 LEU A C 1
ATOM 1466 O O . LEU A 1 177 ? -14.368 7.198 9.431 1.00 57.06 177 LEU A O 1
ATOM 1470 N N . PHE A 1 178 ? -12.706 6.731 10.840 1.00 55.72 178 PHE A N 1
ATOM 1471 C CA . PHE A 1 178 ? -12.510 7.991 11.519 1.00 55.72 178 PHE A CA 1
ATOM 1472 C C . PHE A 1 178 ? -12.158 9.068 10.460 1.00 55.72 178 PHE A C 1
ATOM 1474 O O . PHE A 1 178 ? -11.037 9.066 9.953 1.00 55.72 178 PHE A O 1
ATOM 1481 N N . GLN A 1 179 ? -13.157 9.823 9.992 1.00 43.53 179 GLN A N 1
ATOM 1482 C CA . GLN A 1 179 ? -13.011 10.878 8.977 1.00 43.53 179 GLN A CA 1
ATOM 1483 C C . GLN A 1 179 ? -12.683 12.206 9.645 1.00 43.53 179 GLN A C 1
ATOM 1485 O O . GLN A 1 179 ? -13.128 12.382 10.799 1.00 43.53 179 GLN A O 1
#

Secondary structure (DSSP, 8-state):
-PPP-GGGS-HHHHHHHHHHHHHHHHHT-SS-TT--TTHHHHHHHHHHTHHHHHHHHHHHHHHHH-S---HHHHHHHHHHHHHTTT--GGGGGSS-S-S-HHHHHHHHHHHHHTT-SS--HHHHHHHHHHS-SSS--EEEEE---TTHHHHHHHHHHHHHHHTTS-SEEEEE--S----

Foldseek 3Di:
DPDDDLVRDPPVVSVVVVLVVVLVVQCPDPPRNLAFPCVVVLVVLQVVCPVVLVVLVVLLVVLLPDPDDDLLSLLVLVLCLVCVVVDPSVVVPPDPPPPPSVVVSVVSCVVGVVVDPDDCSVVVSVVLVPDDLVDAFEAEDEFDGHHSNVSSVVSSVSSCCSSSSHVYYHYDDDPSDSD

Organism: Henneguya salminicola (NCBI:txid69463)

Radius of gyration: 19.95 Å; chains: 1; bounding box: 49×39×54 Å

pLDDT: mean 84.98, std 14.8, range [37.5, 98.38]